Protein AF-A0A813HM71-F1 (afdb_monomer_lite)

pLDDT: mean 70.94, std 22.06, range [23.98, 97.06]

Sequence (133 aa):
AGVVPSIDPKDVVKKGRLRPGHIISVDFKLQRVFHDEEIKEQLASAQPYGQWIKENSFTLENIRQYAQRPARTFAWNPLRHGLSVESNNNKESSWEVKNGGAPRKGDPSDQGLRAFGYTLEALEMLLLPMAKQ

Structure (mmCIF, N/CA/C/O backbone):
data_AF-A0A813HM71-F1
#
_entry.id   AF-A0A813HM71-F1
#
loop_
_atom_site.group_PDB
_atom_site.id
_atom_site.type_symbol
_atom_site.label_atom_id
_atom_site.label_alt_id
_atom_site.label_comp_id
_atom_site.label_asym_id
_atom_site.label_entity_id
_atom_site.label_seq_id
_atom_site.pdbx_PDB_ins_code
_atom_site.Cartn_x
_atom_site.Cartn_y
_atom_site.Cartn_z
_atom_site.occupancy
_atom_site.B_iso_or_equiv
_atom_site.auth_seq_id
_atom_site.auth_comp_id
_atom_site.auth_asym_id
_atom_site.auth_atom_id
_atom_site.pdbx_PDB_model_num
ATOM 1 N N . ALA A 1 1 ? -31.057 -11.008 11.136 1.00 49.78 1 ALA A N 1
ATOM 2 C CA . ALA A 1 1 ? -30.250 -10.881 12.365 1.00 49.78 1 ALA A CA 1
ATOM 3 C C . ALA A 1 1 ? -28.786 -10.721 11.968 1.00 49.78 1 ALA A C 1
ATOM 5 O O . ALA A 1 1 ? -28.357 -11.407 11.048 1.00 49.78 1 ALA A O 1
ATOM 6 N N . GLY A 1 2 ? -28.064 -9.770 12.567 1.00 76.69 2 GLY A N 1
ATOM 7 C CA . GLY A 1 2 ? -26.607 -9.658 12.419 1.00 76.69 2 GLY A CA 1
ATOM 8 C C . GLY A 1 2 ? -25.878 -10.633 13.349 1.00 76.69 2 GLY A C 1
ATOM 9 O O . GLY A 1 2 ? -26.516 -11.286 14.168 1.00 76.69 2 GLY A O 1
ATOM 10 N N . VAL A 1 3 ? -24.549 -10.720 13.229 1.00 87.06 3 VAL A N 1
ATOM 11 C CA . VAL A 1 3 ? -23.711 -11.609 14.063 1.00 87.06 3 VAL A CA 1
ATOM 12 C C . VAL A 1 3 ? -23.692 -11.165 15.532 1.00 87.06 3 VAL A C 1
ATOM 14 O O . VAL A 1 3 ? -23.597 -12.001 16.423 1.00 87.06 3 VAL A O 1
ATOM 17 N N . VAL A 1 4 ? -23.832 -9.861 15.793 1.00 85.88 4 VAL A N 1
ATOM 18 C CA . VAL A 1 4 ? -23.912 -9.306 17.151 1.00 85.88 4 VAL A CA 1
ATOM 19 C C . VAL A 1 4 ? -25.361 -8.886 17.437 1.00 85.88 4 VAL A C 1
ATOM 21 O O . VAL A 1 4 ? -25.890 -8.040 16.710 1.00 85.88 4 VAL A O 1
ATOM 24 N N . PRO A 1 5 ? -26.021 -9.478 18.449 1.00 77.12 5 PRO A N 1
ATOM 25 C CA . PRO A 1 5 ? -27.468 -9.360 18.641 1.00 77.12 5 PRO A CA 1
ATOM 26 C C . PRO A 1 5 ? -27.940 -8.067 19.330 1.00 77.12 5 PRO A C 1
ATOM 28 O O . PRO A 1 5 ? -29.137 -7.799 19.327 1.00 77.12 5 PRO A O 1
ATOM 31 N N . SER A 1 6 ? -27.043 -7.262 19.903 1.00 82.94 6 SER A N 1
ATOM 32 C CA . SER A 1 6 ? -27.407 -6.224 20.883 1.00 82.94 6 SER A CA 1
ATOM 33 C C . SER A 1 6 ? -26.713 -4.873 20.647 1.00 82.94 6 SER A C 1
ATOM 35 O O . SER A 1 6 ? -26.045 -4.346 21.529 1.00 82.94 6 SER A O 1
ATOM 37 N N . ILE A 1 7 ? -26.875 -4.298 19.452 1.00 88.19 7 ILE A N 1
ATOM 38 C CA . ILE A 1 7 ? -26.418 -2.932 19.130 1.00 88.19 7 ILE A CA 1
ATOM 39 C C . ILE A 1 7 ? -27.635 -2.074 18.761 1.00 88.19 7 ILE A C 1
ATOM 41 O O . ILE A 1 7 ? -28.347 -2.411 17.810 1.00 88.19 7 ILE A O 1
ATOM 45 N N . ASP A 1 8 ? -27.866 -0.973 19.487 1.00 90.69 8 ASP A N 1
ATOM 46 C CA . ASP A 1 8 ? -28.898 0.012 19.137 1.00 90.69 8 ASP A CA 1
ATOM 47 C C . ASP A 1 8 ? -28.491 0.726 17.831 1.00 90.69 8 ASP A C 1
ATOM 49 O O . ASP A 1 8 ? -27.355 1.197 17.710 1.00 90.69 8 ASP A O 1
ATOM 53 N N . PRO A 1 9 ? -29.374 0.824 16.817 1.00 87.50 9 PRO A N 1
ATOM 54 C CA . PRO A 1 9 ? -29.098 1.581 15.598 1.00 87.50 9 PRO A CA 1
ATOM 55 C C . PRO A 1 9 ? -28.634 3.026 15.822 1.00 87.50 9 PRO A C 1
ATOM 57 O O . PRO A 1 9 ? -27.913 3.541 14.969 1.00 87.50 9 PRO A O 1
ATOM 60 N N . LYS A 1 10 ? -29.023 3.665 16.933 1.00 92.12 10 LYS A N 1
ATOM 61 C CA . LYS A 1 10 ? -28.611 5.031 17.294 1.00 92.12 10 LYS A CA 1
ATOM 62 C C . LYS A 1 10 ? -27.121 5.141 17.626 1.00 92.12 10 LYS A C 1
ATOM 64 O O . LYS A 1 10 ? -26.540 6.192 17.382 1.00 92.12 10 LYS A O 1
ATOM 69 N N . ASP A 1 11 ? -26.503 4.059 18.098 1.00 92.38 11 ASP A N 1
ATOM 70 C CA . ASP A 1 11 ? -25.078 4.023 18.448 1.00 92.38 11 ASP A CA 1
ATOM 71 C C . ASP A 1 11 ? -24.179 3.758 17.225 1.00 92.38 11 ASP A C 1
ATOM 73 O O . ASP A 1 11 ? -22.950 3.816 17.307 1.00 92.38 11 ASP A O 1
ATOM 77 N N . VAL A 1 12 ? -24.765 3.453 16.058 1.00 90.88 12 VAL A N 1
ATOM 78 C CA . VAL A 1 12 ? -23.997 3.104 14.860 1.00 90.88 12 VAL A CA 1
ATOM 79 C C . VAL A 1 12 ? -23.665 4.334 14.025 1.00 90.88 12 VAL A C 1
ATOM 81 O O . VAL A 1 12 ? -24.466 4.794 13.216 1.00 90.88 12 VAL A O 1
ATOM 84 N N . VAL A 1 13 ? -22.417 4.789 14.130 1.00 93.00 13 VAL A N 1
ATOM 85 C CA . VAL A 1 13 ? -21.896 5.923 13.347 1.00 93.00 13 VAL A CA 1
ATOM 86 C C . VAL A 1 13 ? -21.786 5.604 11.848 1.00 93.00 13 VAL A C 1
ATOM 88 O O . VAL A 1 13 ? -22.090 6.444 11.004 1.00 93.00 13 VAL A O 1
ATOM 91 N N . LYS A 1 14 ? -21.338 4.394 11.481 1.00 90.88 14 LYS A N 1
ATOM 92 C CA . LYS A 1 14 ? -21.125 3.999 10.077 1.00 90.88 14 LYS A CA 1
ATOM 93 C C . LYS A 1 14 ? -21.302 2.494 9.888 1.00 90.88 14 LYS A C 1
ATOM 95 O O . LYS A 1 14 ? -20.857 1.703 10.714 1.00 90.88 14 LYS A O 1
ATOM 100 N N . LYS A 1 15 ? -21.912 2.092 8.768 1.00 90.75 15 LYS A N 1
ATOM 101 C CA . LYS A 1 15 ? -22.035 0.689 8.332 1.00 90.75 15 LYS A CA 1
ATOM 102 C C . LYS A 1 15 ? -21.430 0.525 6.943 1.00 90.75 15 LYS A C 1
ATOM 104 O O . LYS A 1 15 ? -21.625 1.370 6.076 1.00 90.75 15 LYS A O 1
ATOM 109 N N . GLY A 1 16 ? -20.707 -0.567 6.725 1.00 91.75 16 GLY A N 1
ATOM 110 C CA . GLY A 1 16 ? -20.070 -0.852 5.444 1.00 91.75 16 GLY A CA 1
ATOM 111 C C . GLY A 1 16 ? -19.488 -2.259 5.388 1.00 91.75 16 GLY A C 1
ATOM 112 O O . GLY A 1 16 ? -19.593 -3.025 6.342 1.00 91.75 16 GLY A O 1
ATOM 113 N N . ARG A 1 17 ? -18.871 -2.590 4.253 1.00 93.69 17 ARG A N 1
ATOM 114 C CA . ARG A 1 17 ? -18.146 -3.845 4.033 1.00 93.69 17 ARG A CA 1
ATOM 115 C C . ARG A 1 17 ? -16.808 -3.559 3.372 1.00 93.69 17 ARG A C 1
ATOM 117 O O . ARG A 1 17 ? -16.697 -2.605 2.600 1.00 93.69 17 ARG A O 1
ATOM 124 N N . LEU A 1 18 ? -15.830 -4.419 3.623 1.00 95.12 18 LEU A N 1
ATOM 125 C CA . LEU A 1 18 ? -14.586 -4.391 2.868 1.00 95.12 18 LEU A CA 1
ATOM 126 C C . LEU A 1 18 ? -14.853 -4.820 1.420 1.00 95.12 18 LEU A C 1
ATOM 128 O O . LEU A 1 18 ? -15.623 -5.751 1.152 1.00 95.12 18 LEU A O 1
ATOM 132 N N . ARG A 1 19 ? -14.242 -4.084 0.493 1.00 95.12 19 ARG A N 1
ATOM 133 C CA . ARG A 1 19 ? -14.163 -4.424 -0.931 1.00 95.12 19 ARG A CA 1
ATOM 134 C C . ARG A 1 19 ? -12.841 -5.163 -1.188 1.00 95.12 19 ARG A C 1
ATOM 136 O O . ARG A 1 19 ? -11.941 -5.073 -0.352 1.00 95.12 19 ARG A O 1
ATOM 143 N N . PRO A 1 20 ? -12.700 -5.892 -2.307 1.00 97.06 20 PRO A N 1
ATOM 144 C CA . PRO A 1 20 ? -11.434 -6.529 -2.658 1.00 97.06 20 PRO A CA 1
ATOM 145 C C . PRO A 1 20 ? -10.273 -5.529 -2.624 1.00 97.06 20 PRO A C 1
ATOM 147 O O . PRO A 1 20 ? -10.373 -4.444 -3.191 1.00 97.06 20 PRO A O 1
ATOM 150 N N . GLY A 1 21 ? -9.197 -5.885 -1.921 1.00 94.56 21 GLY A N 1
ATOM 151 C CA . GLY A 1 21 ? -8.011 -5.039 -1.773 1.00 94.56 21 GLY A CA 1
ATOM 152 C C . GLY A 1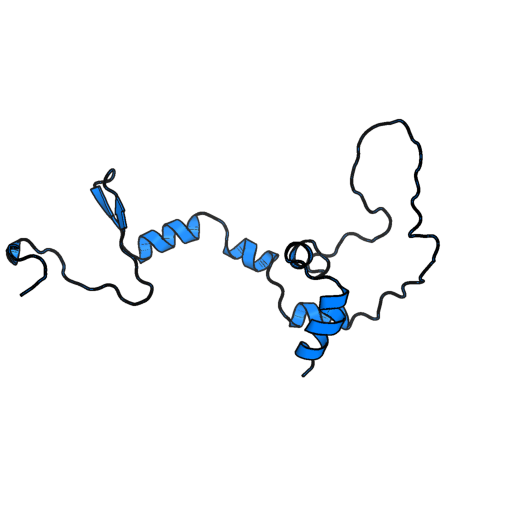 21 ? -8.139 -3.884 -0.775 1.00 94.56 21 GLY A C 1
ATOM 153 O O . GLY A 1 21 ? -7.177 -3.131 -0.644 1.00 94.56 21 GLY A O 1
ATOM 154 N N . HIS A 1 22 ? -9.278 -3.723 -0.087 1.00 95.50 22 HIS A N 1
ATOM 155 C CA . HIS A 1 22 ? -9.429 -2.731 0.982 1.00 95.50 22 HIS A CA 1
ATOM 156 C C . HIS A 1 22 ? -9.099 -3.324 2.352 1.00 95.50 22 HIS A C 1
ATOM 158 O O . HIS A 1 22 ? -9.554 -4.422 2.680 1.00 95.50 22 HIS A O 1
ATOM 164 N N . ILE A 1 23 ? -8.385 -2.555 3.172 1.00 95.38 23 ILE A N 1
ATOM 165 C CA . ILE A 1 23 ? -8.029 -2.910 4.547 1.00 95.38 23 ILE A CA 1
ATOM 166 C C . ILE A 1 23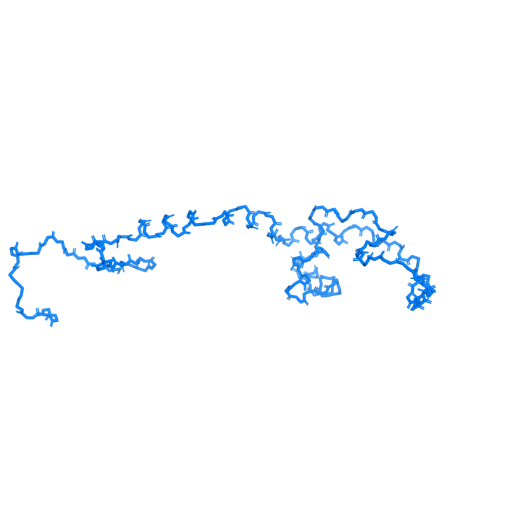 ? -8.566 -1.896 5.565 1.00 95.38 23 ILE A C 1
ATOM 168 O O . ILE A 1 23 ? -8.879 -0.749 5.248 1.00 95.38 23 ILE A O 1
ATOM 172 N N . ILE A 1 24 ? -8.705 -2.349 6.808 1.00 95.38 24 ILE A N 1
ATOM 173 C CA . ILE A 1 24 ? -9.039 -1.529 7.974 1.00 95.38 24 ILE A CA 1
ATOM 174 C C . ILE A 1 24 ? -8.122 -1.956 9.115 1.00 95.38 24 ILE A C 1
ATOM 176 O O . ILE A 1 24 ? -7.886 -3.150 9.297 1.00 95.38 24 ILE A O 1
ATOM 180 N N . SER A 1 25 ? -7.597 -0.992 9.863 1.00 94.56 25 SER A N 1
ATOM 181 C CA . SER A 1 25 ? -6.732 -1.255 11.012 1.00 94.56 25 SER A CA 1
ATOM 182 C C . SER A 1 25 ? -7.191 -0.434 12.208 1.00 94.56 25 SER A C 1
ATOM 184 O O . SER A 1 25 ? -7.743 0.653 12.049 1.00 94.56 25 SER A O 1
ATOM 186 N N . VAL A 1 26 ? -6.988 -0.962 13.410 1.00 95.56 26 VAL A N 1
ATOM 187 C CA . VAL A 1 26 ? -7.310 -0.278 14.663 1.00 95.56 26 VAL A CA 1
ATOM 188 C C . VAL A 1 26 ? -6.040 -0.207 15.489 1.00 95.56 26 VAL A C 1
ATOM 190 O O . VAL A 1 26 ? -5.455 -1.237 15.818 1.00 95.56 26 VAL A O 1
ATOM 193 N N . ASP A 1 27 ? -5.624 1.009 15.828 1.00 95.62 27 ASP A N 1
ATOM 194 C CA . ASP A 1 27 ? -4.549 1.232 16.784 1.00 95.62 27 ASP A CA 1
ATOM 195 C C . ASP A 1 27 ? -5.155 1.460 18.168 1.00 95.62 27 ASP A C 1
ATOM 197 O O . ASP A 1 27 ? -5.838 2.456 18.418 1.00 95.62 27 ASP A O 1
ATOM 201 N N . PHE A 1 28 ? -4.900 0.524 19.080 1.00 95.69 28 PHE A N 1
ATOM 202 C CA . PHE A 1 28 ? -5.399 0.588 20.450 1.00 95.69 28 PHE A CA 1
ATOM 203 C C . PHE A 1 28 ? -4.642 1.586 21.334 1.00 95.69 28 PHE A C 1
ATOM 205 O O . PHE A 1 28 ? -5.191 2.025 22.341 1.00 95.69 28 PHE A O 1
ATOM 212 N N . LYS A 1 29 ? -3.409 1.969 20.976 1.00 95.88 29 LYS A N 1
ATOM 213 C CA . LYS A 1 29 ? -2.628 2.977 21.711 1.00 95.88 29 LYS A CA 1
ATOM 214 C C . LYS A 1 29 ? -3.080 4.385 21.347 1.00 95.88 29 LYS A C 1
ATOM 216 O O . LYS A 1 29 ? -3.288 5.202 22.234 1.00 95.88 29 LYS A O 1
ATOM 221 N N . LEU A 1 30 ? -3.261 4.646 20.052 1.00 93.50 30 LEU A N 1
ATOM 222 C CA . LEU A 1 30 ? -3.788 5.920 19.550 1.00 93.50 30 LEU A CA 1
ATOM 223 C C . LEU A 1 30 ? -5.321 6.002 19.619 1.00 93.50 30 LEU A C 1
ATOM 225 O O . LEU A 1 30 ? -5.884 7.054 19.329 1.00 93.50 30 LEU A O 1
ATOM 229 N N . GLN A 1 31 ? -5.987 4.896 19.978 1.00 94.88 31 GLN A N 1
ATOM 230 C CA . GLN A 1 31 ? -7.446 4.748 20.029 1.00 94.88 31 GLN A CA 1
ATOM 231 C C . GLN A 1 31 ? -8.129 5.204 18.733 1.00 94.88 31 GLN A C 1
ATOM 233 O O . GLN A 1 31 ? -9.175 5.854 18.745 1.00 94.88 31 GLN A O 1
ATOM 238 N N . ARG A 1 32 ? -7.520 4.866 17.592 1.00 94.75 32 ARG A N 1
ATOM 239 C CA . ARG A 1 32 ? -7.932 5.363 16.281 1.00 94.75 32 ARG A CA 1
ATOM 240 C C . ARG A 1 32 ? -8.132 4.229 15.290 1.00 94.75 32 ARG A C 1
ATOM 242 O O . ARG A 1 32 ? -7.366 3.269 15.238 1.00 94.75 32 ARG A O 1
ATOM 249 N N . VAL A 1 33 ? -9.171 4.377 14.475 1.00 93.75 33 VAL A N 1
ATOM 250 C CA . VAL A 1 33 ? -9.443 3.506 13.333 1.00 93.75 33 VAL A CA 1
ATOM 251 C C . VAL A 1 33 ? -8.815 4.125 12.089 1.00 93.75 33 VAL A C 1
ATOM 253 O O . VAL A 1 33 ? -9.112 5.268 11.746 1.00 93.75 33 VAL A O 1
ATOM 256 N N . PHE A 1 34 ? -7.966 3.358 11.418 1.00 94.50 34 PHE A N 1
ATOM 257 C CA . PHE A 1 34 ? -7.327 3.715 10.161 1.00 94.50 34 PHE A CA 1
ATOM 258 C C . PHE A 1 34 ? -8.079 3.085 8.990 1.00 94.50 34 PHE A C 1
ATOM 260 O O . PHE A 1 34 ? -8.414 1.894 8.999 1.00 94.50 34 PHE A O 1
ATOM 267 N N . HIS A 1 35 ? -8.343 3.901 7.974 1.00 93.38 35 HIS A N 1
ATOM 268 C CA . HIS A 1 35 ? -8.976 3.470 6.734 1.00 93.38 35 HIS A CA 1
ATOM 269 C C . HIS A 1 35 ? -7.936 3.102 5.669 1.00 93.38 35 HIS A C 1
ATOM 271 O O . HIS A 1 35 ? -6.767 3.457 5.772 1.00 93.38 35 HIS A O 1
ATOM 277 N N . ASP A 1 36 ? -8.394 2.384 4.645 1.00 95.38 36 ASP A N 1
ATOM 278 C CA . ASP A 1 36 ? -7.570 1.798 3.584 1.00 95.38 36 ASP A CA 1
ATOM 279 C C . ASP A 1 36 ? -6.532 2.758 2.978 1.00 95.38 36 ASP A C 1
ATOM 281 O O . ASP A 1 36 ? -5.351 2.424 2.919 1.00 95.38 36 ASP A O 1
ATOM 285 N N . GLU A 1 37 ? -6.969 3.950 2.564 1.00 94.44 37 GLU A N 1
ATOM 286 C CA . GLU A 1 37 ? -6.119 4.955 1.912 1.00 94.44 37 GLU A CA 1
ATOM 287 C C . GLU A 1 37 ? -4.991 5.431 2.831 1.00 94.44 37 GLU A C 1
ATOM 289 O O . GLU A 1 37 ? -3.836 5.435 2.421 1.00 94.44 37 GLU A O 1
ATOM 294 N N . GLU A 1 38 ? -5.301 5.733 4.093 1.00 94.50 38 GLU A N 1
ATOM 295 C CA . GLU A 1 38 ? -4.318 6.217 5.066 1.00 94.50 38 GLU A CA 1
ATOM 296 C C . GLU A 1 38 ? -3.254 5.156 5.372 1.00 94.50 38 GLU A C 1
ATOM 298 O O . GLU A 1 38 ? -2.064 5.462 5.440 1.00 94.50 38 GLU A O 1
ATOM 303 N N . ILE A 1 39 ? -3.660 3.888 5.500 1.00 94.88 39 ILE A N 1
ATOM 304 C CA . ILE A 1 39 ? -2.717 2.787 5.734 1.00 94.88 39 ILE A CA 1
ATOM 305 C C . ILE A 1 39 ? -1.802 2.612 4.519 1.00 94.88 39 ILE A C 1
ATOM 307 O O . ILE A 1 39 ? -0.588 2.454 4.663 1.00 94.88 39 ILE A O 1
ATOM 311 N N . LYS A 1 40 ? -2.378 2.642 3.313 1.00 95.06 40 LYS A N 1
ATOM 312 C CA . LYS A 1 40 ? -1.622 2.486 2.068 1.00 95.06 40 LYS A CA 1
ATOM 313 C C . LYS A 1 40 ? -0.673 3.647 1.831 1.00 95.06 40 LYS A C 1
ATOM 315 O O . LYS A 1 40 ? 0.443 3.403 1.394 1.00 95.06 40 LYS A O 1
ATOM 320 N N . GLU A 1 41 ? -1.078 4.874 2.131 1.00 95.38 41 GLU A N 1
ATOM 321 C CA . GLU A 1 41 ? -0.237 6.060 1.982 1.00 95.38 41 GLU A CA 1
ATOM 322 C C . GLU A 1 41 ? 0.954 6.033 2.941 1.00 95.38 41 GLU A C 1
ATOM 324 O O . GLU A 1 41 ? 2.093 6.232 2.512 1.00 95.38 41 GLU A O 1
ATOM 329 N N . GLN A 1 42 ? 0.717 5.708 4.216 1.00 93.62 42 GLN A N 1
ATOM 330 C CA . GLN A 1 42 ? 1.789 5.543 5.201 1.00 93.62 42 GLN A CA 1
ATOM 331 C C . GLN A 1 42 ? 2.779 4.462 4.764 1.00 93.62 42 GLN A C 1
ATOM 333 O O . GLN A 1 42 ? 3.991 4.674 4.803 1.00 93.62 42 GLN A O 1
ATOM 338 N N . LEU A 1 43 ? 2.267 3.317 4.302 1.00 93.88 43 LEU A N 1
ATOM 339 C CA . LEU A 1 43 ? 3.106 2.215 3.853 1.00 93.88 43 LEU A CA 1
ATOM 340 C C . LEU A 1 43 ? 3.867 2.565 2.571 1.00 93.88 43 LEU A C 1
ATOM 342 O O . LEU A 1 43 ? 5.064 2.317 2.497 1.00 93.88 43 LEU A O 1
ATOM 346 N N . ALA A 1 44 ? 3.209 3.171 1.582 1.00 95.06 44 ALA A N 1
ATOM 347 C CA . ALA A 1 44 ? 3.823 3.568 0.316 1.00 95.06 44 ALA A CA 1
ATOM 348 C C . ALA A 1 44 ? 4.899 4.647 0.496 1.00 95.06 44 ALA A C 1
ATOM 350 O O . ALA A 1 44 ? 5.858 4.684 -0.270 1.00 95.06 44 ALA A O 1
ATOM 351 N N . SER A 1 45 ? 4.760 5.493 1.517 1.00 95.44 45 SER A N 1
ATOM 352 C CA . SER A 1 45 ? 5.717 6.558 1.834 1.00 95.44 45 SER A CA 1
ATOM 353 C C . SER A 1 45 ? 6.865 6.094 2.733 1.00 95.44 45 SER A C 1
ATOM 355 O O . SER A 1 45 ? 7.816 6.844 2.938 1.00 95.44 45 SER A O 1
ATOM 357 N N . ALA A 1 46 ? 6.806 4.872 3.273 1.00 95.88 46 ALA A N 1
ATOM 358 C CA . ALA A 1 46 ? 7.807 4.374 4.213 1.00 95.88 46 ALA A CA 1
ATOM 359 C C . ALA A 1 46 ? 9.203 4.237 3.588 1.00 95.88 46 ALA A C 1
ATOM 361 O O . ALA A 1 46 ? 10.200 4.350 4.299 1.00 95.88 46 ALA A O 1
ATOM 362 N N . GLN A 1 47 ? 9.283 3.972 2.282 1.00 95.56 47 GLN A N 1
ATOM 363 C CA . GLN A 1 47 ? 10.526 3.817 1.526 1.00 95.56 47 GLN A CA 1
ATOM 364 C C . GLN A 1 47 ? 10.345 4.335 0.091 1.00 95.56 47 GLN A C 1
ATOM 366 O O . GLN A 1 47 ? 9.219 4.377 -0.410 1.00 95.56 47 GLN A O 1
ATOM 371 N N . PRO A 1 48 ? 11.429 4.689 -0.626 1.00 95.12 48 PRO A N 1
ATOM 372 C CA . PRO A 1 48 ? 11.346 5.185 -1.996 1.00 95.12 48 PRO A CA 1
ATOM 373 C C . PRO A 1 48 ? 11.143 4.043 -3.011 1.00 95.12 48 PRO A C 1
ATOM 375 O O . PRO A 1 48 ? 11.911 3.890 -3.962 1.00 95.12 48 PRO A O 1
ATOM 378 N N . TYR A 1 49 ? 10.076 3.252 -2.854 1.00 92.75 49 TYR A N 1
ATOM 379 C CA . TYR A 1 49 ? 9.785 2.085 -3.699 1.00 92.75 49 TYR A CA 1
ATOM 380 C C . TYR A 1 49 ? 9.787 2.420 -5.196 1.00 92.75 49 TYR A C 1
ATOM 382 O O . TYR A 1 49 ? 10.280 1.645 -6.013 1.00 92.75 49 TYR A O 1
ATOM 390 N N . GLY A 1 50 ? 9.291 3.604 -5.570 1.00 91.31 50 GLY A N 1
ATOM 391 C CA . GLY A 1 50 ? 9.296 4.062 -6.959 1.00 91.31 50 GLY A CA 1
ATOM 392 C C . GLY A 1 50 ? 10.701 4.248 -7.544 1.00 91.31 50 GLY A C 1
ATOM 393 O O . GLY A 1 50 ? 10.898 3.987 -8.729 1.00 91.31 50 GLY A O 1
ATOM 394 N N . GLN A 1 51 ? 11.682 4.669 -6.738 1.00 90.75 51 GLN A N 1
ATOM 395 C CA . GLN A 1 51 ? 13.081 4.753 -7.175 1.00 90.75 51 GLN A CA 1
ATOM 396 C C . GLN A 1 51 ? 13.669 3.355 -7.336 1.00 90.75 51 GLN A C 1
ATOM 398 O O . GLN A 1 51 ? 14.226 3.051 -8.386 1.00 90.75 51 GLN A O 1
ATOM 403 N N . TRP A 1 52 ? 13.442 2.473 -6.361 1.00 89.75 52 TRP A N 1
ATOM 404 C CA . TRP A 1 52 ? 13.937 1.098 -6.420 1.00 89.75 52 TRP A CA 1
ATOM 405 C C . TRP A 1 52 ? 13.422 0.347 -7.644 1.00 89.75 52 TRP A C 1
ATOM 407 O O . TRP A 1 52 ? 14.204 -0.315 -8.321 1.00 89.75 52 TRP A O 1
ATOM 417 N N . ILE A 1 53 ? 12.136 0.493 -7.977 1.00 87.75 53 ILE A N 1
ATOM 418 C CA . ILE A 1 53 ? 11.562 -0.108 -9.185 1.00 87.75 53 ILE A CA 1
ATOM 419 C C . ILE A 1 53 ? 12.227 0.474 -10.436 1.00 87.75 53 ILE A C 1
ATOM 421 O O . ILE A 1 53 ? 12.610 -0.280 -11.322 1.00 87.75 53 ILE A O 1
ATOM 425 N N . LYS A 1 54 ? 12.412 1.794 -10.529 1.00 86.00 54 LYS A N 1
ATOM 426 C CA . LYS A 1 54 ? 13.059 2.411 -11.702 1.00 86.00 54 LYS A CA 1
ATOM 427 C C . LYS A 1 54 ? 14.508 1.968 -11.886 1.00 86.00 54 LYS A C 1
ATOM 429 O O . LYS A 1 54 ? 14.952 1.821 -13.017 1.00 86.00 54 LYS A O 1
ATOM 434 N N . GLU A 1 55 ? 15.236 1.781 -10.793 1.00 82.44 55 GLU A N 1
ATOM 435 C CA . GLU A 1 55 ? 16.657 1.429 -10.826 1.00 82.44 55 GLU A CA 1
ATOM 436 C C . GLU A 1 55 ? 16.896 -0.064 -11.052 1.00 82.44 55 GLU A C 1
ATOM 438 O O . GLU A 1 55 ? 17.883 -0.423 -11.685 1.00 82.44 55 GLU A O 1
ATOM 443 N N . ASN A 1 56 ? 15.988 -0.921 -10.576 1.00 79.44 56 ASN A N 1
ATOM 444 C CA . ASN A 1 56 ? 16.178 -2.373 -10.565 1.00 79.44 56 ASN A CA 1
ATOM 445 C C . ASN A 1 56 ? 15.195 -3.136 -11.469 1.00 79.44 56 ASN A C 1
ATOM 447 O O . ASN A 1 56 ? 15.231 -4.365 -11.509 1.00 79.44 56 ASN A O 1
ATOM 451 N N . SER A 1 57 ? 14.301 -2.449 -12.188 1.00 80.12 57 SER A N 1
ATOM 452 C CA . SER A 1 57 ? 13.433 -3.105 -13.171 1.00 80.12 57 SER A CA 1
ATOM 453 C C . SER A 1 57 ? 14.167 -3.324 -14.490 1.00 80.12 57 SER A C 1
ATOM 455 O O . SER A 1 57 ? 14.694 -2.403 -15.113 1.00 80.12 57 SER A O 1
ATOM 457 N N . PHE A 1 58 ? 14.159 -4.574 -14.944 1.00 77.31 58 PHE A N 1
ATOM 458 C CA . PHE A 1 58 ? 14.654 -4.962 -16.257 1.00 77.31 58 PHE A CA 1
ATOM 459 C C . PHE A 1 58 ? 13.467 -5.365 -17.123 1.00 77.31 58 PHE A C 1
ATOM 461 O O . PHE A 1 58 ? 12.714 -6.275 -16.781 1.00 77.31 58 PHE A O 1
ATOM 468 N N . THR A 1 59 ? 13.286 -4.680 -18.247 1.00 80.06 59 THR A N 1
ATOM 469 C CA . THR A 1 59 ? 12.308 -5.079 -19.260 1.00 80.06 59 THR A CA 1
ATOM 470 C C . THR A 1 59 ? 12.950 -6.048 -20.249 1.00 80.06 59 THR A C 1
ATOM 472 O O . THR A 1 59 ? 14.168 -6.048 -20.442 1.00 80.06 59 THR A O 1
ATOM 475 N N . LEU A 1 60 ? 12.133 -6.859 -20.926 1.00 77.94 60 LEU A N 1
ATOM 476 C CA . LEU A 1 60 ? 12.615 -7.753 -21.988 1.00 77.94 60 LEU A CA 1
ATOM 477 C C . LEU A 1 60 ? 13.318 -6.983 -23.117 1.00 77.94 60 LEU A C 1
ATOM 479 O O . LEU A 1 60 ? 14.292 -7.471 -23.685 1.00 77.94 60 LEU A O 1
ATOM 483 N N . GLU A 1 61 ? 12.879 -5.755 -23.392 1.00 78.88 61 GLU A N 1
ATOM 484 C CA . GLU A 1 61 ? 13.515 -4.873 -24.372 1.00 78.88 61 GLU A CA 1
ATOM 485 C C . GLU A 1 61 ? 14.962 -4.527 -23.978 1.00 78.88 61 GLU A C 1
ATOM 487 O O . GLU A 1 61 ? 15.864 -4.608 -24.813 1.00 78.88 61 GLU A O 1
ATOM 492 N N . ASN A 1 62 ? 15.225 -4.262 -22.691 1.00 76.62 62 ASN A N 1
ATOM 493 C CA . ASN A 1 62 ? 16.586 -4.028 -22.194 1.00 76.62 62 ASN A CA 1
ATOM 494 C C . ASN A 1 62 ? 17.491 -5.254 -22.430 1.00 76.62 62 ASN A C 1
ATOM 496 O O . ASN A 1 62 ? 18.651 -5.112 -22.824 1.00 76.62 62 ASN A O 1
ATOM 500 N N . ILE A 1 63 ? 16.954 -6.466 -22.240 1.00 74.62 63 ILE A N 1
ATOM 501 C CA . ILE A 1 63 ? 17.680 -7.728 -22.471 1.00 74.62 63 ILE A CA 1
ATOM 502 C C . ILE A 1 63 ? 17.960 -7.919 -23.971 1.00 74.62 63 ILE A C 1
ATOM 504 O O . ILE A 1 63 ? 19.070 -8.279 -24.365 1.00 74.62 63 ILE A O 1
ATOM 508 N N . ARG A 1 64 ? 16.986 -7.616 -24.837 1.00 74.00 64 ARG A N 1
ATOM 509 C CA . ARG A 1 64 ? 17.134 -7.716 -26.295 1.00 74.00 64 ARG A CA 1
ATOM 510 C C . ARG A 1 64 ? 18.206 -6.764 -26.830 1.00 74.00 64 ARG A C 1
ATOM 512 O O . ARG A 1 64 ? 18.975 -7.151 -27.708 1.00 74.00 64 ARG A O 1
ATOM 519 N N . GLN A 1 65 ? 18.276 -5.537 -26.315 1.00 71.69 65 GLN A N 1
ATOM 520 C CA . GLN A 1 65 ? 19.316 -4.568 -26.682 1.00 71.69 65 GLN A CA 1
ATOM 521 C C . GLN A 1 65 ? 20.709 -5.024 -26.249 1.00 71.69 65 GLN A C 1
ATOM 523 O O . GLN A 1 65 ? 21.681 -4.815 -26.976 1.00 71.69 65 GLN A O 1
ATOM 528 N N . TYR A 1 66 ? 20.813 -5.682 -25.093 1.00 66.25 66 TYR A N 1
ATOM 529 C CA . TYR A 1 66 ? 22.066 -6.275 -24.643 1.00 66.25 66 TYR A CA 1
ATOM 530 C C . TYR A 1 66 ? 22.546 -7.376 -25.593 1.00 66.25 66 TYR A C 1
ATOM 532 O O . TYR A 1 66 ? 23.705 -7.380 -25.997 1.00 66.25 66 TYR A O 1
ATOM 540 N N . ALA A 1 67 ? 21.638 -8.249 -26.020 1.00 64.25 67 ALA A N 1
ATOM 541 C CA . ALA A 1 67 ? 21.948 -9.367 -26.903 1.00 64.25 67 ALA A CA 1
ATOM 542 C C . ALA A 1 67 ? 22.234 -9.014 -28.362 1.00 64.25 67 ALA A C 1
ATOM 544 O O . ALA A 1 67 ? 22.852 -9.793 -29.081 1.00 64.25 67 ALA A O 1
ATOM 545 N N . GLN A 1 68 ? 21.733 -7.872 -28.830 1.00 63.19 68 GLN A N 1
ATOM 546 C CA . GLN A 1 68 ? 22.031 -7.369 -30.172 1.00 63.19 68 GLN A CA 1
ATOM 547 C C . GLN A 1 68 ? 23.413 -6.720 -30.258 1.00 63.19 68 GLN A C 1
ATOM 549 O O . GLN A 1 68 ? 23.868 -6.397 -31.356 1.00 63.19 68 GLN A O 1
ATOM 554 N N . ARG A 1 69 ? 24.104 -6.527 -29.126 1.00 55.81 69 ARG A N 1
ATOM 555 C CA . ARG A 1 69 ? 25.513 -6.144 -29.164 1.00 55.81 69 ARG A CA 1
ATOM 556 C C . ARG A 1 69 ? 26.273 -7.282 -29.839 1.00 55.81 69 ARG A C 1
ATOM 558 O O . ARG A 1 69 ? 26.062 -8.432 -29.454 1.00 55.81 69 ARG A O 1
ATOM 565 N N . PRO A 1 70 ? 27.142 -6.994 -30.828 1.00 50.47 70 PRO A N 1
ATOM 566 C CA . PRO A 1 70 ? 28.007 -8.031 -31.363 1.00 50.47 70 PRO A CA 1
ATOM 567 C C . PRO A 1 70 ? 28.706 -8.649 -30.164 1.00 50.47 70 PRO A C 1
ATOM 569 O O . PRO A 1 70 ? 29.223 -7.900 -29.322 1.00 50.47 70 PRO A O 1
ATOM 572 N N . ALA A 1 71 ? 28.622 -9.981 -30.053 1.00 52.53 71 ALA A N 1
ATOM 573 C CA . ALA A 1 71 ? 29.290 -10.729 -29.006 1.00 52.53 71 ALA A CA 1
ATOM 574 C C . ALA A 1 71 ? 30.657 -10.084 -28.841 1.00 52.53 71 ALA A C 1
ATOM 576 O O . ALA A 1 71 ? 31.379 -9.939 -29.837 1.00 52.53 71 ALA A O 1
ATOM 577 N N . ARG A 1 72 ? 30.968 -9.603 -27.622 1.00 48.97 72 ARG A N 1
ATOM 578 C CA . ARG A 1 72 ? 32.348 -9.252 -27.282 1.00 48.97 72 ARG A CA 1
ATOM 579 C C . ARG A 1 72 ? 33.146 -10.372 -27.913 1.00 48.97 72 ARG A C 1
ATOM 581 O O . ARG A 1 72 ? 32.851 -11.531 -27.618 1.00 48.97 72 ARG A O 1
ATOM 588 N N . THR A 1 73 ? 34.046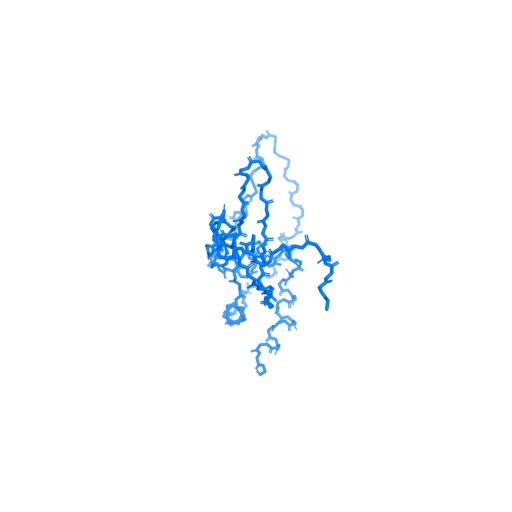 -10.053 -28.837 1.00 39.72 73 THR A N 1
ATOM 589 C CA . THR A 1 73 ? 35.036 -11.020 -29.262 1.00 39.72 73 THR A CA 1
ATOM 590 C C . THR A 1 73 ? 35.785 -11.328 -27.979 1.00 39.72 73 THR A C 1
ATOM 592 O O . THR A 1 73 ? 36.711 -10.633 -27.569 1.00 39.72 73 THR A O 1
ATOM 595 N N . PHE A 1 74 ? 35.281 -12.325 -27.255 1.00 44.94 74 PHE A N 1
ATOM 596 C CA . PHE A 1 74 ? 36.018 -13.105 -26.309 1.00 44.94 74 PHE A CA 1
ATOM 597 C C . PHE A 1 74 ? 37.099 -13.686 -27.202 1.00 44.94 74 PHE A C 1
ATOM 599 O 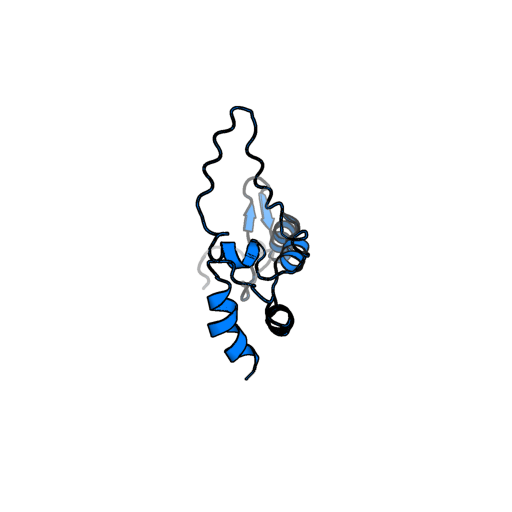O . PHE A 1 74 ? 36.947 -14.758 -27.779 1.00 44.94 74 PHE A O 1
ATOM 606 N N . ALA A 1 75 ? 38.178 -12.929 -27.395 1.00 38.25 75 ALA A N 1
ATOM 607 C CA . ALA A 1 75 ? 39.472 -13.516 -27.620 1.00 38.25 75 ALA A CA 1
ATOM 608 C C . ALA A 1 75 ? 39.679 -14.368 -26.372 1.00 38.25 75 ALA A C 1
ATOM 610 O O . ALA A 1 75 ? 40.123 -13.884 -25.329 1.00 38.25 75 ALA A O 1
ATOM 611 N N . TRP A 1 76 ? 39.157 -15.591 -26.439 1.00 31.73 76 TRP A N 1
ATOM 612 C CA . TRP A 1 76 ? 39.229 -16.582 -25.397 1.00 31.73 76 TRP A CA 1
ATOM 613 C C . TRP A 1 76 ? 40.712 -16.884 -25.294 1.00 31.73 76 TRP A C 1
ATOM 615 O O . TRP A 1 76 ? 41.258 -17.635 -26.092 1.00 31.73 76 TRP A O 1
ATOM 625 N N . ASN A 1 77 ? 41.394 -16.165 -24.405 1.00 41.22 77 ASN A N 1
ATOM 626 C CA . ASN A 1 77 ? 42.783 -16.420 -24.103 1.00 41.22 77 ASN A CA 1
ATOM 627 C C . ASN A 1 77 ? 42.752 -17.439 -22.956 1.00 41.22 77 ASN A C 1
ATOM 629 O O . ASN A 1 77 ? 42.393 -17.049 -21.837 1.00 41.22 77 ASN A O 1
ATOM 633 N N . PRO A 1 78 ? 43.080 -18.722 -23.201 1.00 39.16 78 PRO A N 1
ATOM 634 C CA . PRO A 1 78 ? 42.920 -19.803 -22.221 1.00 39.16 78 PRO A CA 1
ATOM 635 C C . PRO A 1 78 ? 43.694 -19.573 -20.913 1.00 39.16 78 PRO A C 1
ATOM 637 O O . PRO A 1 78 ? 43.452 -20.243 -19.918 1.00 39.16 78 PRO A O 1
ATOM 640 N N . LEU A 1 79 ? 44.622 -18.611 -20.902 1.00 47.22 79 LEU A N 1
ATOM 641 C CA . LEU A 1 79 ? 45.507 -18.295 -19.783 1.00 47.22 79 LEU A CA 1
ATOM 642 C C . LEU A 1 79 ? 44.950 -17.250 -18.793 1.00 47.22 79 LEU A C 1
ATOM 644 O O . LEU A 1 79 ? 45.605 -16.978 -17.794 1.00 47.22 79 LEU A O 1
ATOM 648 N N . ARG A 1 80 ? 43.767 -16.650 -19.017 1.00 44.31 80 ARG A N 1
ATOM 649 C CA . ARG A 1 80 ? 43.189 -15.649 -18.081 1.00 44.31 80 ARG A CA 1
ATOM 650 C C . ARG A 1 80 ? 42.276 -16.217 -16.987 1.00 44.31 80 ARG A C 1
ATOM 652 O O . ARG A 1 80 ? 41.873 -15.458 -16.114 1.00 44.31 80 ARG A O 1
ATOM 659 N N . HIS A 1 81 ? 41.979 -17.516 -17.005 1.00 38.75 81 HIS A N 1
ATOM 660 C CA . HIS A 1 81 ? 41.242 -18.199 -15.928 1.00 38.75 81 HIS A CA 1
ATOM 661 C C . HIS A 1 81 ? 42.158 -19.052 -15.035 1.00 38.75 81 HIS A C 1
ATOM 663 O O . HIS A 1 81 ? 41.701 -19.967 -14.355 1.00 38.75 81 HIS A O 1
ATOM 669 N N . GLY A 1 82 ? 43.463 -18.768 -15.041 1.00 32.53 82 GLY A N 1
ATOM 670 C CA . GLY A 1 82 ? 44.389 -19.338 -14.074 1.00 32.53 82 GLY A CA 1
ATOM 671 C C . GLY A 1 82 ? 44.274 -18.604 -12.745 1.00 32.53 82 GLY A C 1
ATOM 672 O O . GLY A 1 82 ? 44.365 -17.379 -12.711 1.00 32.53 82 GLY A O 1
ATOM 673 N N . LEU A 1 83 ? 44.109 -19.364 -11.661 1.00 36.91 83 LEU A N 1
ATOM 674 C CA . LEU A 1 83 ? 44.540 -18.972 -10.324 1.00 36.91 83 LEU A CA 1
ATOM 675 C C . LEU A 1 83 ? 45.905 -18.267 -10.414 1.00 36.91 83 LEU A C 1
ATOM 677 O O . LEU A 1 83 ? 46.940 -18.922 -10.519 1.00 36.91 83 LEU A O 1
ATOM 681 N N . SER A 1 84 ? 45.928 -16.945 -10.339 1.00 36.75 84 SER A N 1
ATOM 682 C CA . SER A 1 84 ? 47.129 -16.215 -9.961 1.00 36.75 84 SER A CA 1
ATOM 683 C C . SER A 1 84 ? 47.107 -16.079 -8.440 1.00 36.75 84 SER A C 1
ATOM 685 O O . SER A 1 84 ? 46.530 -15.138 -7.899 1.00 36.75 84 SER A O 1
ATOM 687 N N . VAL A 1 85 ? 47.697 -17.058 -7.744 1.00 34.16 85 VAL A N 1
ATOM 688 C CA . VAL A 1 85 ? 48.183 -16.850 -6.373 1.00 34.16 85 VAL A CA 1
ATOM 689 C C . VAL A 1 85 ? 49.430 -15.982 -6.498 1.00 34.16 85 VAL A C 1
ATOM 691 O O . VAL A 1 85 ? 50.532 -16.481 -6.705 1.00 34.16 85 VAL A O 1
ATOM 694 N N . GLU A 1 86 ? 49.249 -14.669 -6.423 1.00 34.47 86 GLU A N 1
ATOM 695 C CA . GLU A 1 86 ? 50.351 -13.746 -6.176 1.00 34.47 86 GLU A CA 1
ATOM 696 C C . GLU A 1 86 ? 50.482 -13.562 -4.665 1.00 34.47 86 GLU A C 1
ATOM 698 O O . GLU A 1 86 ? 49.640 -12.954 -4.005 1.00 34.47 86 GLU A O 1
ATOM 703 N N . SER A 1 87 ? 51.546 -14.137 -4.107 1.00 40.12 87 SER A N 1
ATOM 704 C CA . SER A 1 87 ? 51.959 -13.884 -2.732 1.00 40.12 87 SER A CA 1
ATOM 705 C C . SER A 1 87 ? 52.480 -12.452 -2.643 1.00 40.12 87 SER A C 1
ATOM 707 O O . SER A 1 87 ? 53.635 -12.196 -2.978 1.00 40.12 87 SER A O 1
ATOM 709 N N . ASN A 1 88 ? 51.645 -11.517 -2.187 1.00 39.75 88 ASN A N 1
ATOM 710 C CA . ASN A 1 88 ? 52.094 -10.176 -1.830 1.00 39.75 88 ASN A CA 1
ATOM 711 C C . ASN A 1 88 ? 51.594 -9.780 -0.433 1.00 39.75 88 ASN A C 1
ATOM 713 O O . ASN A 1 88 ? 50.403 -9.587 -0.194 1.00 39.75 88 ASN A O 1
ATOM 717 N N . ASN A 1 89 ? 52.539 -9.675 0.502 1.00 48.91 89 ASN A N 1
ATOM 718 C CA . ASN A 1 89 ? 52.315 -9.275 1.886 1.00 48.91 89 ASN A CA 1
ATOM 719 C C . ASN A 1 89 ? 52.175 -7.748 1.992 1.00 48.91 89 ASN A C 1
ATOM 721 O O . ASN A 1 89 ? 53.119 -7.093 2.422 1.00 48.91 89 ASN A O 1
ATOM 725 N N . ASN A 1 90 ? 51.019 -7.172 1.645 1.00 41.19 90 ASN A N 1
ATOM 726 C CA . ASN A 1 90 ? 50.506 -5.973 2.327 1.00 41.19 90 ASN A CA 1
ATOM 727 C C . ASN A 1 90 ? 49.059 -5.634 1.919 1.00 41.19 90 ASN A C 1
ATOM 729 O O . ASN A 1 90 ? 48.794 -5.356 0.757 1.00 41.19 90 ASN A O 1
ATOM 733 N N . LYS A 1 91 ? 48.188 -5.618 2.933 1.00 44.44 91 LYS A N 1
ATOM 734 C CA . LYS A 1 91 ? 46.978 -4.803 3.161 1.00 44.44 91 LYS A CA 1
ATOM 735 C C . LYS A 1 91 ? 45.999 -4.496 2.007 1.00 44.44 91 LYS A C 1
ATOM 737 O O . LYS A 1 91 ? 46.295 -3.773 1.067 1.00 44.44 91 LYS A O 1
ATOM 742 N N . GLU A 1 92 ? 44.764 -4.913 2.310 1.00 29.81 92 GLU A N 1
ATOM 743 C CA . GLU A 1 92 ? 43.447 -4.444 1.851 1.00 29.81 92 GLU A CA 1
ATOM 744 C C . GLU A 1 92 ? 42.904 -5.008 0.531 1.00 29.81 92 GLU A C 1
ATOM 746 O O . GLU A 1 92 ? 43.117 -4.512 -0.572 1.00 29.81 92 GLU A O 1
ATOM 751 N N . SER A 1 93 ? 42.095 -6.058 0.711 1.00 31.98 93 SER A N 1
ATOM 752 C CA . SER A 1 93 ? 41.169 -6.638 -0.254 1.00 31.98 93 SER A CA 1
ATOM 753 C C . SER A 1 93 ? 40.140 -5.607 -0.732 1.00 31.98 93 SER A C 1
ATOM 755 O O . SER A 1 93 ? 39.061 -5.474 -0.156 1.00 31.98 93 SER A O 1
ATOM 757 N N . SER A 1 94 ? 40.457 -4.908 -1.818 1.00 23.98 94 SER A N 1
ATOM 758 C CA . SER A 1 94 ? 39.476 -4.203 -2.643 1.00 23.98 94 SER A CA 1
ATOM 759 C C . SER A 1 94 ? 39.155 -5.065 -3.865 1.00 23.98 94 SER A C 1
ATOM 761 O O . SER A 1 94 ? 40.049 -5.423 -4.632 1.00 23.98 94 SER A O 1
ATOM 763 N N . TRP A 1 95 ? 37.888 -5.446 -4.034 1.00 33.19 95 TRP A N 1
ATOM 764 C CA . TRP A 1 95 ? 37.392 -6.292 -5.128 1.00 33.19 95 TRP A CA 1
ATOM 765 C C . TRP A 1 95 ? 37.319 -5.520 -6.459 1.00 33.19 95 TRP A C 1
ATOM 767 O O . TRP A 1 95 ? 36.295 -5.493 -7.124 1.00 33.19 95 TRP A O 1
ATOM 777 N N . GLU A 1 96 ? 38.398 -4.878 -6.901 1.00 30.72 96 GLU A N 1
ATOM 778 C CA . GLU A 1 96 ? 38.414 -4.197 -8.199 1.00 30.72 96 GLU A CA 1
ATOM 779 C C . GLU A 1 96 ? 38.847 -5.130 -9.335 1.00 30.72 96 GLU A C 1
ATOM 781 O O . GLU A 1 96 ? 40.008 -5.523 -9.465 1.00 30.72 96 GLU A O 1
ATOM 786 N N . VAL A 1 97 ? 37.906 -5.421 -10.235 1.00 42.56 97 VAL A N 1
ATOM 787 C CA . VAL A 1 97 ? 38.184 -6.025 -11.543 1.00 42.56 97 VAL A CA 1
ATOM 788 C C . VAL A 1 97 ? 38.878 -4.978 -12.426 1.00 42.56 97 VAL A C 1
ATOM 790 O O . VAL A 1 97 ? 38.230 -4.208 -13.128 1.00 42.56 97 VAL A O 1
ATOM 793 N N . LYS A 1 98 ? 40.215 -4.937 -12.418 1.00 32.66 98 LYS A N 1
ATOM 794 C CA . LYS A 1 98 ? 41.005 -3.889 -13.101 1.00 32.66 98 LYS A CA 1
ATOM 795 C C . LYS A 1 98 ? 41.115 -3.986 -14.633 1.00 32.66 98 LYS A C 1
ATOM 797 O O . LYS A 1 98 ? 41.919 -3.274 -15.215 1.00 32.66 98 LYS A O 1
ATOM 802 N N . ASN A 1 99 ? 40.324 -4.813 -15.322 1.00 36.75 99 ASN A N 1
ATOM 803 C CA . ASN A 1 99 ? 40.372 -4.913 -16.795 1.00 36.75 99 ASN A CA 1
ATOM 804 C C . ASN A 1 99 ? 38.996 -5.130 -17.450 1.00 36.75 99 ASN A C 1
ATOM 806 O O . ASN A 1 99 ? 38.843 -5.894 -18.402 1.00 36.75 99 ASN A O 1
ATOM 810 N N . GLY A 1 100 ? 37.979 -4.433 -16.956 1.00 38.94 100 GLY A N 1
ATOM 811 C CA . GLY A 1 100 ? 36.727 -4.214 -17.669 1.00 38.94 100 GLY A CA 1
ATOM 812 C C . GLY A 1 100 ? 36.308 -2.778 -17.412 1.00 38.94 100 GLY A C 1
ATOM 813 O O . GLY A 1 100 ? 36.273 -2.369 -16.258 1.00 38.94 100 GLY A O 1
ATOM 814 N N . GLY A 1 101 ? 36.051 -1.992 -18.463 1.00 39.22 101 GLY A N 1
ATOM 815 C CA . GLY A 1 101 ? 35.485 -0.651 -18.291 1.00 39.22 101 GLY A CA 1
ATOM 816 C C . GLY A 1 101 ? 34.290 -0.705 -17.338 1.00 39.22 101 GLY A C 1
ATOM 817 O O . GLY A 1 101 ? 33.551 -1.692 -17.368 1.00 39.22 101 GLY A O 1
ATOM 818 N N . ALA A 1 102 ? 34.162 0.314 -16.482 1.00 41.03 102 ALA A N 1
ATOM 819 C CA . ALA A 1 102 ? 33.181 0.360 -15.402 1.00 41.03 102 ALA A CA 1
ATOM 820 C C . ALA A 1 102 ? 31.812 -0.186 -15.858 1.00 41.03 102 ALA A C 1
ATOM 822 O O . ALA A 1 102 ? 31.364 0.178 -16.956 1.00 41.03 102 ALA A O 1
ATOM 823 N N . PRO A 1 103 ? 31.167 -1.061 -15.061 1.00 47.16 103 PRO A N 1
ATOM 824 C CA . PRO A 1 103 ? 29.869 -1.617 -15.413 1.00 47.16 103 PRO A CA 1
ATOM 825 C C . PRO A 1 103 ? 28.914 -0.469 -15.747 1.00 47.16 103 PRO A C 1
ATOM 827 O O . PRO A 1 103 ? 28.729 0.470 -14.971 1.00 47.16 103 PRO A O 1
ATOM 830 N N . ARG A 1 104 ? 28.385 -0.486 -16.974 1.00 53.84 104 ARG A N 1
ATOM 831 C CA . ARG A 1 104 ? 27.491 0.566 -17.455 1.00 53.84 104 ARG A CA 1
ATOM 832 C C . ARG A 1 104 ? 26.145 0.3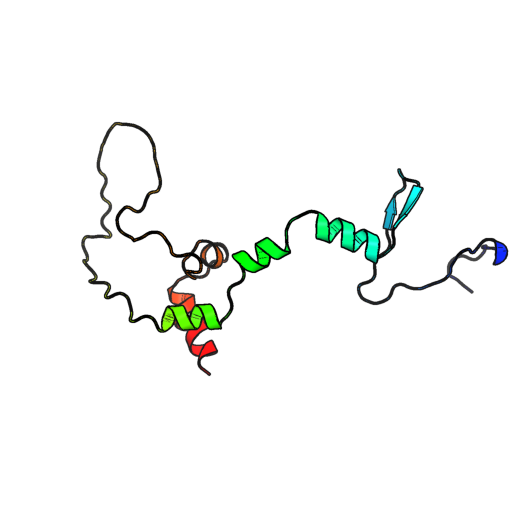83 -16.765 1.00 53.84 104 ARG A C 1
ATOM 834 O O . ARG A 1 104 ? 25.599 -0.715 -16.785 1.00 53.84 104 ARG A O 1
ATOM 841 N N . LYS A 1 105 ? 25.600 1.460 -16.196 1.00 51.12 105 LYS A N 1
ATOM 842 C CA . LYS A 1 105 ? 24.256 1.485 -15.600 1.00 51.12 105 LYS A CA 1
ATOM 843 C C . LYS A 1 105 ? 23.242 0.864 -16.577 1.00 51.12 105 LYS A C 1
ATOM 845 O O . LYS A 1 105 ? 23.087 1.377 -17.685 1.00 51.12 105 LYS A O 1
ATOM 850 N N . GLY A 1 106 ? 22.595 -0.236 -16.181 1.00 53.47 106 GLY A N 1
ATOM 851 C CA . GLY A 1 106 ? 21.634 -0.974 -17.014 1.00 53.47 106 GLY A CA 1
ATOM 852 C C . GLY A 1 106 ? 22.194 -2.194 -17.760 1.00 53.47 106 GLY A C 1
ATOM 853 O O . GLY A 1 106 ? 21.517 -2.719 -18.641 1.00 53.47 106 GLY A O 1
ATOM 854 N N . ASP A 1 107 ? 23.407 -2.656 -17.444 1.00 59.25 107 ASP A N 1
ATOM 855 C CA . ASP A 1 107 ? 23.888 -3.967 -17.888 1.00 59.25 107 ASP A CA 1
ATOM 856 C C . ASP A 1 107 ? 23.084 -5.088 -17.186 1.00 59.25 107 ASP A C 1
ATOM 858 O O . ASP A 1 107 ? 23.081 -5.141 -15.961 1.00 59.25 107 ASP A O 1
ATOM 862 N N . PRO A 1 108 ? 22.396 -5.999 -17.898 1.00 56.16 108 PRO A N 1
ATOM 863 C CA . PRO A 1 108 ? 21.693 -7.128 -17.281 1.00 56.16 108 PRO A CA 1
ATOM 864 C C . PRO A 1 108 ? 22.622 -8.09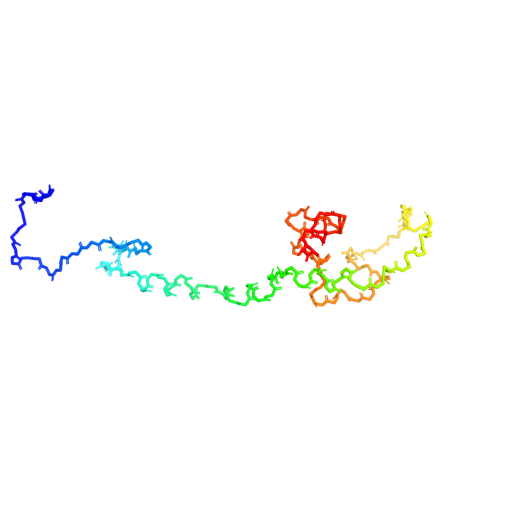3 -16.519 1.00 56.16 108 PRO A C 1
ATOM 866 O O . PRO A 1 108 ? 22.153 -8.866 -15.690 1.00 56.16 108 PRO A O 1
ATOM 869 N N . SER A 1 109 ? 23.935 -8.060 -16.784 1.00 56.31 109 SER A N 1
ATOM 870 C CA . SER A 1 109 ? 24.951 -8.779 -15.999 1.00 56.31 109 SER A CA 1
ATOM 871 C C . SER A 1 109 ? 25.325 -8.084 -14.680 1.00 56.31 109 SER A C 1
ATOM 873 O O . SER A 1 109 ? 26.109 -8.633 -13.898 1.00 56.31 109 SER A O 1
ATOM 875 N N . ASP A 1 110 ? 24.757 -6.903 -14.412 1.00 59.44 110 ASP A N 1
ATOM 876 C CA . ASP A 1 110 ? 24.823 -6.239 -13.115 1.00 59.44 110 ASP A CA 1
ATOM 877 C C . ASP A 1 110 ? 24.150 -7.099 -12.027 1.00 59.44 110 ASP A C 1
ATOM 879 O O . ASP A 1 110 ? 23.397 -8.042 -12.293 1.00 59.44 110 ASP A O 1
ATOM 883 N N . GLN A 1 111 ? 24.465 -6.801 -10.769 1.00 60.34 111 GLN A N 1
ATOM 884 C CA . GLN A 1 111 ? 24.172 -7.633 -9.602 1.00 60.34 111 GLN A CA 1
ATOM 885 C C . GLN A 1 111 ? 22.687 -8.001 -9.450 1.00 60.34 111 GLN A C 1
ATOM 887 O O . GLN A 1 111 ? 22.398 -9.026 -8.842 1.00 60.34 111 GLN A O 1
ATOM 892 N N . GLY A 1 112 ? 21.762 -7.232 -10.039 1.00 66.75 112 GLY A N 1
ATOM 893 C CA . GLY A 1 112 ? 20.316 -7.461 -9.978 1.00 66.75 112 GLY A CA 1
ATOM 894 C C . GLY A 1 112 ? 19.888 -8.854 -10.448 1.00 66.75 112 GLY A C 1
ATOM 895 O O . GLY A 1 112 ? 19.442 -9.661 -9.639 1.00 66.75 112 GLY A O 1
ATOM 896 N N . LEU A 1 113 ? 20.043 -9.184 -11.736 1.00 70.56 113 LEU A N 1
ATOM 897 C CA . LEU A 1 113 ? 19.603 -10.490 -12.261 1.00 70.56 113 LEU A CA 1
ATOM 898 C C . LEU A 1 113 ? 20.429 -11.653 -11.691 1.00 70.56 113 LEU A C 1
ATOM 900 O O . LEU A 1 113 ? 19.892 -12.735 -11.446 1.00 70.56 113 LEU A O 1
ATOM 904 N N . ARG A 1 114 ? 21.710 -11.407 -11.391 1.00 69.06 114 ARG A N 1
ATOM 905 C CA . ARG A 1 114 ? 22.598 -12.390 -10.753 1.00 69.06 114 ARG A CA 1
ATOM 906 C C . ARG A 1 114 ? 22.169 -12.720 -9.321 1.00 69.06 114 ARG A C 1
ATOM 908 O O . ARG A 1 114 ? 22.255 -13.881 -8.932 1.00 69.06 114 ARG A O 1
ATOM 915 N N . ALA A 1 115 ? 21.662 -11.747 -8.560 1.00 67.81 115 ALA A N 1
ATOM 916 C CA . ALA A 1 115 ? 21.121 -11.967 -7.216 1.00 67.81 115 ALA A CA 1
ATOM 917 C C . ALA A 1 115 ? 19.867 -12.859 -7.225 1.00 67.81 115 ALA A C 1
ATOM 919 O O . ALA A 1 115 ? 19.626 -13.581 -6.262 1.00 67.81 115 ALA A O 1
ATOM 920 N N . PHE A 1 116 ? 19.112 -12.868 -8.329 1.00 73.50 116 PHE A N 1
ATOM 921 C CA . PHE A 1 116 ? 17.975 -13.771 -8.547 1.00 73.50 116 PHE A CA 1
ATOM 922 C C . PHE A 1 116 ? 18.363 -15.103 -9.215 1.00 73.50 116 PHE A C 1
ATOM 924 O O . PHE A 1 116 ? 17.486 -15.875 -9.596 1.00 73.50 116 PHE A O 1
ATOM 931 N N . GLY A 1 117 ? 19.663 -15.394 -9.351 1.00 72.81 117 GLY A N 1
ATOM 932 C CA . GLY A 1 117 ? 20.165 -16.665 -9.879 1.00 72.81 117 GLY A CA 1
ATOM 933 C C . GLY A 1 117 ? 20.204 -16.767 -11.405 1.00 72.81 117 GLY A C 1
ATOM 934 O O . GLY A 1 117 ? 20.497 -17.842 -11.926 1.00 72.81 117 GLY A O 1
ATOM 935 N N . TYR A 1 118 ? 19.954 -15.678 -12.141 1.00 78.06 118 TYR A N 1
ATOM 936 C CA . TYR A 1 118 ? 20.107 -15.685 -13.595 1.00 78.06 118 TYR A CA 1
ATOM 937 C C . TYR A 1 118 ? 21.582 -15.589 -13.988 1.00 78.06 118 TYR A C 1
ATOM 939 O O . TYR A 1 118 ? 22.309 -14.680 -13.576 1.00 78.06 118 TYR A O 1
ATOM 947 N N . THR A 1 119 ? 22.018 -16.524 -14.829 1.00 78.75 119 THR A N 1
ATOM 948 C CA . THR A 1 119 ? 23.323 -16.485 -15.494 1.00 78.75 119 THR A CA 1
ATOM 949 C C . THR A 1 119 ? 23.213 -15.801 -16.857 1.00 78.75 119 THR A C 1
ATOM 951 O O . THR A 1 119 ? 22.124 -15.671 -17.421 1.00 78.75 119 THR A O 1
ATOM 954 N N . LEU A 1 120 ? 24.356 -15.382 -17.414 1.00 69.94 120 LEU A N 1
ATOM 955 C CA . LEU A 1 120 ? 24.425 -14.849 -18.781 1.00 69.94 120 LEU A CA 1
ATOM 956 C C . LEU A 1 120 ? 23.878 -15.868 -19.798 1.00 69.94 120 LEU A C 1
ATOM 958 O O . LEU A 1 120 ? 23.108 -15.519 -20.682 1.00 69.94 120 LEU A O 1
ATOM 962 N N . GLU A 1 121 ? 24.207 -17.142 -19.603 1.00 68.31 121 GLU A N 1
ATOM 963 C CA . GLU A 1 121 ? 23.728 -18.264 -20.413 1.00 68.31 121 GLU A CA 1
ATOM 964 C C . GLU A 1 121 ? 22.206 -18.420 -20.351 1.00 68.31 121 GLU A C 1
ATOM 966 O O . GLU A 1 121 ? 21.569 -18.622 -21.379 1.00 68.31 121 GLU A O 1
ATOM 971 N N . ALA A 1 122 ? 21.601 -18.294 -19.165 1.00 74.62 122 ALA A N 1
ATOM 972 C CA . ALA A 1 122 ? 20.148 -18.346 -19.018 1.00 74.62 122 ALA A CA 1
ATOM 973 C C . ALA A 1 122 ? 19.469 -17.163 -19.728 1.00 74.62 122 ALA A C 1
ATOM 975 O O . ALA A 1 122 ? 18.419 -17.328 -20.354 1.00 74.62 122 ALA A O 1
ATOM 976 N N . LEU A 1 123 ? 20.084 -15.977 -19.680 1.00 76.81 123 LEU A N 1
ATOM 977 C CA . LEU A 1 123 ? 19.614 -14.818 -20.435 1.00 76.81 123 LEU A CA 1
ATOM 978 C C . LEU A 1 123 ? 19.688 -15.083 -21.943 1.00 76.81 123 LEU A C 1
ATOM 980 O O . LEU A 1 123 ? 18.701 -14.879 -22.649 1.00 76.81 123 LEU A O 1
ATOM 984 N N . GLU A 1 124 ? 20.823 -15.588 -22.424 1.00 72.25 124 GLU A N 1
ATOM 985 C CA . GLU A 1 124 ? 21.072 -15.774 -23.852 1.00 72.25 124 GLU A CA 1
ATOM 986 C C . GLU A 1 124 ? 20.305 -16.949 -24.469 1.00 72.25 124 GLU A C 1
ATOM 988 O O . GLU A 1 124 ? 19.744 -16.818 -25.558 1.00 72.25 124 GLU A O 1
ATOM 993 N N . MET A 1 125 ? 20.261 -18.089 -23.781 1.00 76.06 125 MET A N 1
ATOM 994 C CA . MET A 1 125 ? 19.697 -19.331 -24.308 1.00 76.06 125 MET A CA 1
ATOM 995 C C . MET A 1 125 ? 18.211 -19.511 -24.003 1.00 76.06 125 MET A C 1
ATOM 997 O O . MET A 1 125 ? 17.528 -20.176 -24.775 1.00 76.06 125 MET A O 1
ATOM 1001 N N . LEU A 1 126 ? 17.696 -18.950 -22.901 1.00 79.19 126 LEU A N 1
ATOM 1002 C CA . LEU A 1 126 ? 16.294 -19.141 -22.508 1.00 79.19 126 LEU A CA 1
ATOM 1003 C C . LEU A 1 126 ? 15.464 -17.881 -22.750 1.00 79.19 126 LEU A C 1
ATOM 1005 O O . LEU A 1 126 ? 14.430 -17.948 -23.408 1.00 79.19 126 LEU A O 1
ATOM 1009 N N . LEU A 1 127 ? 15.910 -16.722 -22.258 1.00 77.38 127 LEU A N 1
ATOM 1010 C CA . LEU A 1 127 ? 15.095 -15.502 -22.296 1.00 77.38 127 LEU A CA 1
ATOM 1011 C C . LEU A 1 127 ? 15.057 -14.840 -23.679 1.00 77.38 127 LEU A C 1
ATOM 1013 O O . LEU A 1 127 ? 13.992 -14.413 -24.126 1.00 77.38 127 LEU A O 1
ATOM 1017 N N . LEU A 1 128 ? 16.184 -14.773 -24.391 1.00 74.81 128 LEU A N 1
ATOM 1018 C CA . LEU A 1 128 ? 16.225 -14.122 -25.704 1.00 74.81 128 LEU A CA 1
ATOM 1019 C C . LEU A 1 128 ? 15.417 -14.814 -26.804 1.00 74.81 128 LEU A C 1
ATOM 1021 O O . LEU A 1 128 ? 14.771 -14.091 -27.564 1.00 74.81 128 LEU A O 1
ATOM 1025 N N . PRO A 1 129 ? 15.436 -16.153 -26.957 1.00 78.19 129 PRO A N 1
ATOM 1026 C CA . PRO A 1 129 ? 14.631 -16.804 -27.985 1.00 78.19 129 PRO A CA 1
ATOM 1027 C C . PRO A 1 129 ? 13.136 -16.580 -27.759 1.00 78.19 129 PRO A C 1
ATOM 1029 O O . PRO A 1 129 ? 12.415 -16.364 -28.726 1.00 78.19 129 PRO A O 1
ATOM 1032 N N . MET A 1 130 ? 12.688 -16.545 -26.497 1.00 79.50 130 MET A N 1
ATOM 1033 C CA . MET A 1 130 ? 11.298 -16.235 -26.142 1.00 79.50 130 MET A CA 1
ATOM 1034 C C . MET A 1 130 ? 10.915 -14.788 -26.476 1.00 79.50 130 MET A C 1
ATOM 1036 O O . MET A 1 130 ? 9.795 -14.534 -26.899 1.00 79.50 130 MET A O 1
ATOM 1040 N N . ALA A 1 131 ? 11.841 -13.837 -26.331 1.00 74.38 131 ALA A N 1
ATOM 1041 C CA . ALA A 1 131 ? 11.595 -12.426 -26.640 1.00 74.38 131 ALA A CA 1
ATOM 1042 C C . ALA A 1 131 ? 11.619 -12.091 -28.147 1.00 74.38 131 ALA A C 1
ATOM 1044 O O . ALA A 1 131 ? 11.256 -10.978 -28.528 1.00 74.38 131 ALA A O 1
ATOM 1045 N N . LYS A 1 132 ? 12.105 -13.004 -28.999 1.00 67.50 132 LYS A N 1
ATOM 1046 C CA . LYS A 1 132 ? 12.181 -12.825 -30.461 1.00 67.50 132 LYS A CA 1
ATOM 1047 C C . LYS A 1 132 ? 10.970 -13.387 -31.220 1.00 67.50 132 LYS A C 1
ATOM 1049 O O . LYS A 1 132 ? 10.919 -13.173 -32.430 1.00 67.50 132 LYS A O 1
ATOM 1054 N N . GLN A 1 133 ? 10.077 -14.121 -30.550 1.00 58.22 133 GLN A N 1
ATOM 1055 C CA . GLN A 1 133 ? 8.873 -14.706 -31.156 1.00 58.22 133 GLN A CA 1
ATOM 1056 C C . GLN A 1 133 ? 7.786 -13.667 -31.427 1.00 58.22 133 GLN A C 1
ATOM 1058 O O . GLN A 1 133 ? 7.684 -12.694 -30.647 1.00 58.22 133 GLN A O 1
#

Organism: Polarella glacialis (NCBI:txid89957)

Foldseek 3Di:
DDPDDDDDPVPDPDDDDDDVQWDWDADPVVRDIDTRVRVCVCVPPVDPVVVVCVQQDDDLVLLLVLVPPDPPPCPVPVPPPDPPPDDDPDDDDDPDPPPDPDPPRSDCPPVRVVVVVDDPCCSNPPSNVVSVD

Secondary structure (DSSP, 8-state):
--SSS---GGG-S----PPTT---EEETTTTEEEPHHHHHHHHHHSS-HHHHHHHH---HHHHHHHHTS--------TTTTS---------------TTS--PPTT-TTSHHHHHTT--HHHIIIIIHHHHT-

InterPro domains:
  IPR017932 Glutamine amidotransferase type 2 domain [PF00310] (2-52)
  IPR029055 Nucleophile aminohydrolases, N-terminal [G3DSA:3.60.20.10] (1-64)
  IPR029055 Nucleophile aminohydrolases, N-terminal [SSF56235] (6-56)

Radius of gyration: 27.87 Å; chains: 1; bounding box: 83×26×53 Å